Protein AF-A0A0Q7JW88-F1 (afdb_monomer)

Radius of gyration: 11.87 Å; Cα contacts (8 Å, |Δi|>4): 80; chains: 1; bounding box: 35×27×25 Å

Nearest PDB structures (foldseek):
  2oi8-assembly1_A-2  TM=3.371E-01  e=4.418E+00  Streptomyces coelicolor

Secondary structure (DSSP, 8-state):
--HHHHHHHHHHHHHS-GGG-SEEHHHHHHHHHHTT--HHHHHHHTTSPTT-EESSHHHHHHHTT-S------

Mean predicted aligned error: 5.87 Å

Foldseek 3Di:
DDPVLVVVLVLLPQQDDLVLPQDFLVSSLVSSVVSVHDPVSSVLSVQADGPDTDGGSVSSSVSSVRDDPPPPD

Structure (mmCIF, N/CA/C/O backbone):
data_AF-A0A0Q7JW88-F1
#
_entry.id   AF-A0A0Q7JW88-F1
#
loop_
_atom_site.group_PDB
_atom_site.id
_atom_site.type_symbol
_atom_site.label_atom_id
_atom_site.label_alt_id
_atom_site.label_comp_id
_atom_site.label_asym_id
_atom_site.label_entity_id
_atom_site.label_seq_id
_atom_site.pdbx_PDB_ins_code
_atom_site.Cartn_x
_atom_site.Cartn_y
_atom_site.Cartn_z
_atom_site.occupancy
_atom_site.B_iso_or_equiv
_atom_site.auth_seq_id
_atom_site.auth_comp_id
_atom_site.auth_asym_id
_atom_site.auth_atom_id
_atom_site.pdbx_PDB_model_num
ATOM 1 N N . MET A 1 1 ? 19.815 -0.878 -8.301 1.00 59.31 1 MET A N 1
ATOM 2 C CA . MET A 1 1 ? 18.377 -0.579 -8.383 1.00 59.31 1 MET A CA 1
ATOM 3 C C . MET A 1 1 ? 18.087 -0.443 -9.861 1.00 59.31 1 MET A C 1
ATOM 5 O O . MET A 1 1 ? 18.827 0.294 -10.510 1.00 59.31 1 MET A O 1
ATOM 9 N N . THR A 1 2 ? 17.145 -1.194 -10.435 1.00 67.62 2 THR A N 1
ATOM 10 C CA . THR A 1 2 ? 16.912 -1.107 -11.886 1.00 67.62 2 THR A CA 1
ATOM 11 C C . THR A 1 2 ? 16.039 0.113 -12.208 1.00 67.62 2 THR A C 1
ATOM 13 O O . THR A 1 2 ? 15.271 0.559 -11.355 1.00 67.62 2 THR A O 1
ATOM 16 N N . PRO A 1 3 ? 16.123 0.689 -13.420 1.00 69.31 3 PRO A N 1
ATOM 17 C CA . PRO A 1 3 ? 15.207 1.753 -13.836 1.00 69.31 3 PRO A CA 1
ATOM 18 C C . PRO A 1 3 ? 13.728 1.326 -13.773 1.00 69.31 3 PRO A C 1
ATOM 20 O O . PRO A 1 3 ? 12.871 2.167 -13.522 1.00 69.31 3 PRO A O 1
ATOM 23 N N . ALA A 1 4 ? 13.431 0.029 -13.916 1.00 68.19 4 ALA A N 1
ATOM 24 C CA . ALA A 1 4 ? 12.078 -0.506 -13.769 1.00 68.19 4 ALA A CA 1
ATOM 25 C C . ALA A 1 4 ? 11.559 -0.410 -12.320 1.00 68.19 4 ALA A C 1
ATOM 27 O O . ALA A 1 4 ? 10.404 -0.051 -12.115 1.00 68.19 4 ALA A O 1
ATOM 28 N N . ASP A 1 5 ? 12.414 -0.637 -11.313 1.00 68.31 5 ASP A N 1
ATOM 29 C CA . ASP A 1 5 ? 12.042 -0.465 -9.897 1.00 68.31 5 ASP A CA 1
ATOM 30 C C . ASP A 1 5 ? 11.668 0.990 -9.571 1.00 68.31 5 ASP A C 1
ATOM 32 O O . ASP A 1 5 ? 10.770 1.257 -8.771 1.00 68.31 5 ASP A O 1
ATOM 36 N N . VAL A 1 6 ? 12.367 1.950 -10.185 1.00 74.00 6 VAL A N 1
ATOM 37 C CA . VAL A 1 6 ? 12.124 3.384 -9.969 1.00 74.00 6 VAL A CA 1
ATOM 38 C C . VAL A 1 6 ? 10.795 3.811 -10.590 1.00 74.00 6 VAL A C 1
ATOM 40 O O . VAL A 1 6 ? 10.056 4.578 -9.968 1.00 74.00 6 VAL A O 1
ATOM 43 N N . GLU A 1 7 ? 10.476 3.300 -11.778 1.00 76.44 7 GLU A N 1
ATOM 44 C CA . GLU A 1 7 ? 9.206 3.555 -12.464 1.00 76.44 7 GLU A CA 1
ATOM 45 C C . GLU A 1 7 ? 8.021 3.004 -11.654 1.00 76.44 7 GLU A C 1
ATOM 47 O O . GLU A 1 7 ? 7.086 3.742 -11.350 1.00 76.44 7 GLU A O 1
ATOM 52 N N . GLU A 1 8 ? 8.101 1.752 -11.194 1.00 73.56 8 GLU A N 1
ATOM 53 C CA . GLU A 1 8 ? 7.068 1.119 -10.356 1.00 73.56 8 GLU A CA 1
ATOM 54 C C . GLU A 1 8 ? 6.846 1.881 -9.039 1.00 73.56 8 GLU A C 1
ATOM 56 O O . GLU A 1 8 ? 5.710 2.127 -8.623 1.00 73.56 8 GLU A O 1
ATOM 61 N N . ARG A 1 9 ? 7.929 2.329 -8.388 1.00 74.62 9 ARG A N 1
ATOM 62 C CA . ARG A 1 9 ? 7.827 3.147 -7.170 1.00 74.62 9 ARG A CA 1
ATOM 63 C C . ARG A 1 9 ? 7.170 4.499 -7.445 1.00 74.62 9 ARG A C 1
ATOM 65 O O . ARG A 1 9 ? 6.412 4.993 -6.613 1.00 74.62 9 ARG A O 1
ATOM 72 N N . SER A 1 10 ? 7.464 5.097 -8.596 1.00 78.69 10 SER A N 1
ATOM 73 C CA . SER A 1 10 ? 6.884 6.379 -9.009 1.00 78.69 10 SER A CA 1
ATOM 74 C C . SER A 1 10 ? 5.392 6.240 -9.307 1.00 78.69 10 SER A C 1
ATOM 76 O O . SER A 1 10 ? 4.615 7.124 -8.950 1.00 78.69 10 SER A O 1
ATOM 78 N N . GLN A 1 11 ? 4.973 5.105 -9.871 1.00 79.31 11 GLN A N 1
ATOM 79 C CA . GLN A 1 11 ? 3.558 4.778 -10.029 1.00 79.31 11 GLN A CA 1
ATOM 80 C C . GLN A 1 11 ? 2.856 4.642 -8.674 1.00 79.31 11 GLN A C 1
ATOM 82 O O . GLN A 1 11 ? 1.817 5.263 -8.480 1.00 79.31 11 GLN A O 1
ATOM 87 N N . LEU A 1 12 ? 3.438 3.934 -7.700 1.00 79.50 12 LEU A N 1
ATOM 88 C CA . LEU A 1 12 ? 2.886 3.859 -6.337 1.00 79.50 12 LEU A CA 1
ATOM 89 C C . LEU A 1 12 ? 2.762 5.239 -5.674 1.00 79.50 12 LEU A C 1
ATOM 91 O O . LEU A 1 12 ? 1.714 5.566 -5.121 1.00 79.5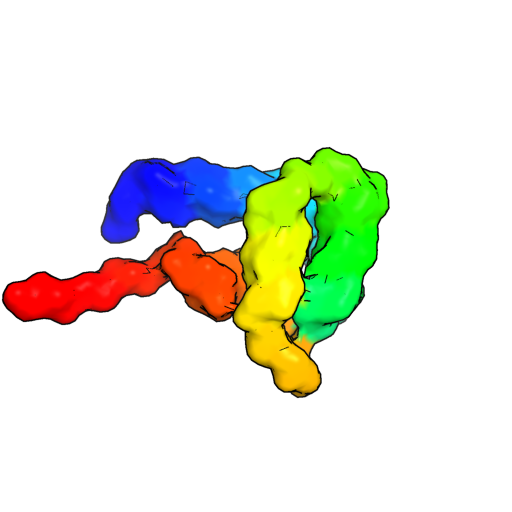0 12 LEU A O 1
ATOM 95 N N . ALA A 1 13 ? 3.800 6.072 -5.780 1.00 81.38 13 ALA A N 1
ATOM 96 C CA . ALA A 1 13 ? 3.804 7.429 -5.230 1.00 81.38 13 ALA A CA 1
ATOM 97 C C . ALA A 1 13 ? 2.764 8.353 -5.876 1.00 81.38 13 ALA A C 1
ATOM 99 O O . ALA A 1 13 ? 2.325 9.312 -5.254 1.00 81.38 13 ALA A O 1
ATOM 100 N N . ARG A 1 14 ? 2.351 8.072 -7.115 1.00 84.94 14 ARG A N 1
ATOM 101 C CA . ARG A 1 14 ? 1.322 8.854 -7.806 1.00 84.94 14 ARG A CA 1
ATOM 102 C C . ARG A 1 14 ? -0.080 8.629 -7.237 1.00 84.94 14 ARG A C 1
ATOM 104 O O . ARG A 1 14 ? -0.909 9.527 -7.343 1.00 84.94 14 ARG A O 1
ATOM 111 N N . PHE A 1 15 ? -0.348 7.451 -6.674 1.00 88.25 15 PHE A N 1
ATOM 112 C CA . PHE A 1 15 ? -1.676 7.078 -6.168 1.00 88.2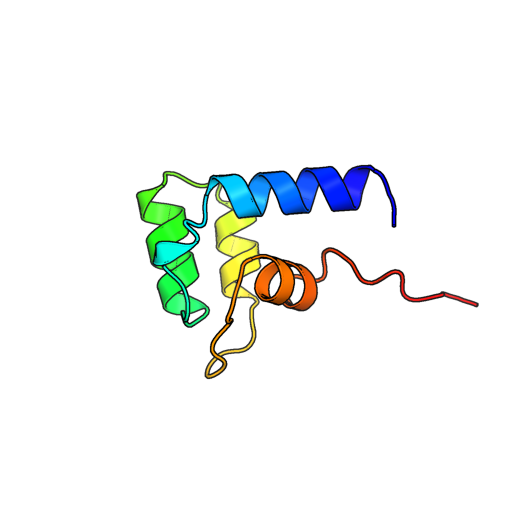5 15 PHE A CA 1
ATOM 113 C C . PHE A 1 15 ? -1.782 7.086 -4.638 1.00 88.25 15 PHE A C 1
ATOM 115 O O . PHE A 1 15 ? -2.882 6.938 -4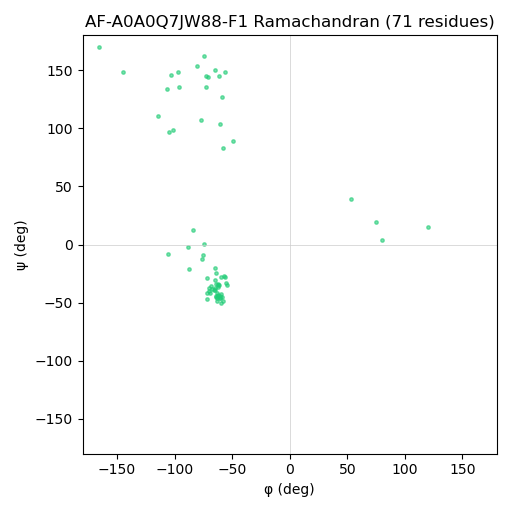.105 1.00 88.25 15 PHE A O 1
ATOM 122 N N . LEU A 1 16 ? -0.661 7.257 -3.935 1.00 87.56 16 LEU A N 1
ATOM 123 C CA . LEU A 1 16 ? -0.601 7.356 -2.481 1.00 87.56 16 LEU A CA 1
ATOM 124 C C . LEU A 1 16 ? -0.145 8.758 -2.087 1.00 87.56 16 LEU A C 1
ATOM 126 O O . LEU A 1 16 ? 1.015 9.116 -2.293 1.00 87.56 16 LEU A O 1
ATOM 130 N N . ASP A 1 17 ? -1.056 9.543 -1.515 1.00 85.56 17 ASP A N 1
ATOM 131 C CA . ASP A 1 17 ? -0.735 10.893 -1.063 1.00 85.56 17 ASP A CA 1
ATOM 132 C C . ASP A 1 17 ? 0.139 10.849 0.207 1.00 85.56 17 ASP A C 1
ATOM 134 O O . ASP A 1 17 ? -0.172 10.087 1.126 1.00 85.56 17 ASP A O 1
ATOM 138 N N . PRO A 1 18 ? 1.208 11.660 0.314 1.00 84.62 18 PRO A N 1
ATOM 139 C CA . PRO A 1 18 ? 2.039 11.723 1.515 1.00 84.62 18 PRO A CA 1
ATOM 140 C C . PRO A 1 18 ? 1.262 12.059 2.797 1.00 84.62 18 PRO A C 1
ATOM 142 O O . PRO A 1 18 ? 1.680 11.653 3.876 1.00 84.62 18 PRO A O 1
ATOM 145 N N . SER A 1 19 ? 0.142 12.784 2.696 1.00 86.69 19 SER A N 1
ATOM 146 C CA . SER A 1 19 ? -0.720 13.117 3.839 1.00 86.69 19 SER A CA 1
ATOM 147 C C . SER A 1 19 ? -1.595 11.957 4.315 1.00 86.69 19 SER A C 1
ATOM 149 O O . SER A 1 19 ? -2.153 12.034 5.406 1.00 86.69 19 SER A O 1
ATOM 151 N N . ALA A 1 20 ? -1.699 10.881 3.528 1.00 85.88 20 ALA A N 1
ATOM 152 C CA . ALA A 1 20 ? -2.384 9.661 3.939 1.00 85.88 20 ALA A CA 1
ATOM 153 C C . ALA A 1 20 ? -1.556 8.835 4.936 1.00 85.88 20 ALA A C 1
ATOM 155 O O . ALA A 1 20 ? -2.070 7.862 5.468 1.00 85.88 20 ALA A O 1
ATOM 156 N N . PHE A 1 21 ? -0.291 9.196 5.174 1.00 89.06 21 PHE A N 1
ATOM 157 C CA . PHE A 1 21 ? 0.594 8.489 6.093 1.00 89.06 21 PHE A CA 1
ATOM 158 C C . PHE A 1 21 ? 0.636 9.153 7.483 1.00 89.06 21 PHE A C 1
ATOM 160 O O . PHE A 1 21 ? 0.560 10.383 7.576 1.00 89.06 21 PHE A O 1
ATOM 167 N N . PRO A 1 22 ? 0.838 8.372 8.562 1.00 93.69 22 PRO A N 1
ATOM 168 C CA . PRO A 1 22 ? 0.975 6.911 8.584 1.00 93.69 22 PRO A CA 1
ATOM 169 C C . PRO A 1 22 ? -0.350 6.190 8.288 1.00 93.69 22 PRO A C 1
ATOM 171 O O . PRO A 1 22 ? -1.410 6.664 8.685 1.00 93.69 22 PRO A O 1
ATOM 174 N N . ALA A 1 23 ? -0.276 5.054 7.587 1.00 93.06 23 ALA A N 1
ATOM 175 C CA . ALA A 1 23 ? -1.449 4.260 7.209 1.00 93.06 23 ALA A CA 1
ATOM 176 C C . ALA A 1 23 ? -1.164 2.758 7.217 1.00 93.06 23 ALA A C 1
ATOM 178 O O . ALA A 1 23 ? -0.063 2.302 6.899 1.00 93.06 23 ALA A O 1
ATOM 179 N N . SER A 1 24 ? -2.193 1.981 7.538 1.00 93.12 24 SER A N 1
ATOM 180 C CA . SER A 1 24 ? -2.210 0.527 7.385 1.00 93.12 24 SER A CA 1
ATOM 181 C C . SER A 1 24 ? -2.371 0.101 5.921 1.00 93.12 24 SER A C 1
ATOM 183 O O . SER A 1 24 ? -2.840 0.863 5.074 1.00 93.12 24 SER A O 1
ATOM 185 N N . GLY A 1 25 ? -2.042 -1.156 5.608 1.00 91.00 25 GLY A N 1
ATOM 186 C CA . GLY A 1 25 ? -2.260 -1.712 4.264 1.00 91.00 25 GLY A CA 1
ATOM 187 C C . GLY A 1 25 ? -3.711 -1.578 3.773 1.00 91.00 25 GLY A C 1
ATOM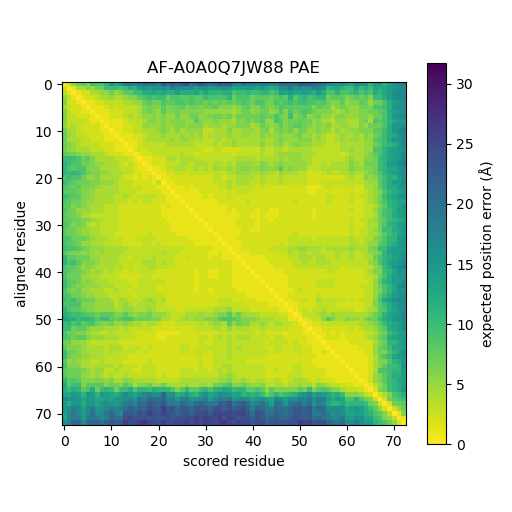 188 O O . GLY A 1 25 ? -3.942 -1.308 2.595 1.00 91.00 25 GLY A O 1
ATOM 189 N N . GLU A 1 26 ? -4.691 -1.690 4.674 1.00 92.56 26 GLU A N 1
ATOM 190 C CA . GLU A 1 26 ? -6.117 -1.526 4.360 1.00 92.56 26 GLU A CA 1
ATOM 191 C C . GLU A 1 26 ? -6.472 -0.072 4.011 1.00 92.56 26 GLU A C 1
ATOM 193 O O . GLU A 1 26 ? -7.180 0.179 3.033 1.00 92.56 26 GL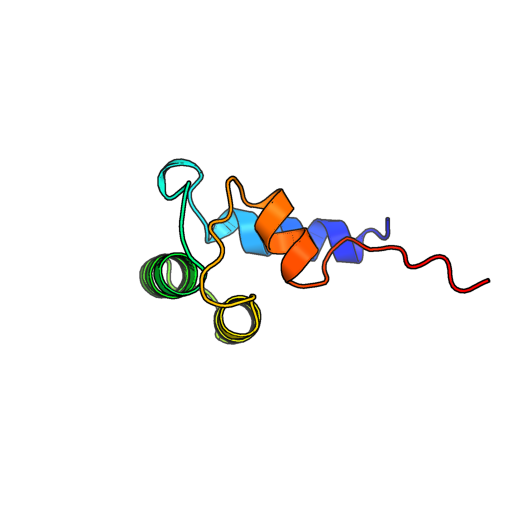U A O 1
ATOM 198 N N . GLU A 1 27 ? -5.930 0.894 4.756 1.00 93.31 27 GLU A N 1
ATOM 199 C CA . GLU A 1 27 ? -6.102 2.326 4.476 1.00 93.31 27 GLU A CA 1
ATOM 200 C C . GLU A 1 27 ? -5.441 2.728 3.155 1.00 93.31 27 GLU A C 1
ATOM 202 O O . GLU A 1 27 ? -6.025 3.477 2.371 1.00 93.31 27 GLU A O 1
ATOM 207 N N . LEU A 1 28 ? -4.267 2.169 2.850 1.00 92.50 28 LEU A N 1
ATOM 208 C CA . LEU A 1 28 ? -3.587 2.387 1.573 1.00 92.50 28 LEU A CA 1
ATOM 209 C C . LEU A 1 28 ? -4.387 1.820 0.395 1.00 92.50 28 LEU A C 1
ATOM 211 O O . LEU A 1 28 ? -4.459 2.458 -0.654 1.00 92.50 28 LEU A O 1
ATOM 215 N N . VAL A 1 29 ? -5.021 0.653 0.557 1.00 92.94 29 VAL A N 1
ATOM 216 C CA . VAL A 1 29 ? -5.932 0.088 -0.453 1.00 92.94 29 VAL A CA 1
ATOM 217 C C . VAL A 1 29 ? -7.111 1.027 -0.702 1.00 92.94 29 VAL A C 1
ATOM 219 O O . VAL A 1 29 ? -7.435 1.297 -1.860 1.00 92.94 29 VAL A O 1
ATOM 222 N N . ALA A 1 30 ? -7.730 1.553 0.357 1.00 92.75 30 ALA A N 1
ATOM 223 C CA . ALA A 1 30 ? -8.841 2.493 0.237 1.00 92.75 30 ALA A CA 1
ATOM 224 C C . ALA A 1 30 ? -8.412 3.806 -0.443 1.00 92.75 30 ALA A C 1
ATOM 226 O O . ALA A 1 30 ? -9.090 4.275 -1.358 1.00 92.75 30 ALA A O 1
ATOM 227 N N . ALA A 1 31 ? -7.259 4.363 -0.060 1.00 91.69 31 ALA A N 1
ATOM 228 C CA . ALA A 1 31 ? -6.698 5.569 -0.665 1.00 91.69 31 ALA A CA 1
ATOM 229 C C . ALA A 1 31 ? -6.366 5.364 -2.153 1.00 91.69 31 ALA A C 1
ATOM 231 O O . ALA A 1 31 ? -6.723 6.190 -2.993 1.00 91.69 31 ALA A O 1
ATOM 232 N N . ALA A 1 32 ? -5.750 4.234 -2.504 1.00 92.12 32 ALA A N 1
ATOM 233 C CA . ALA A 1 32 ? -5.444 3.893 -3.889 1.00 92.12 32 ALA A CA 1
ATOM 234 C C . ALA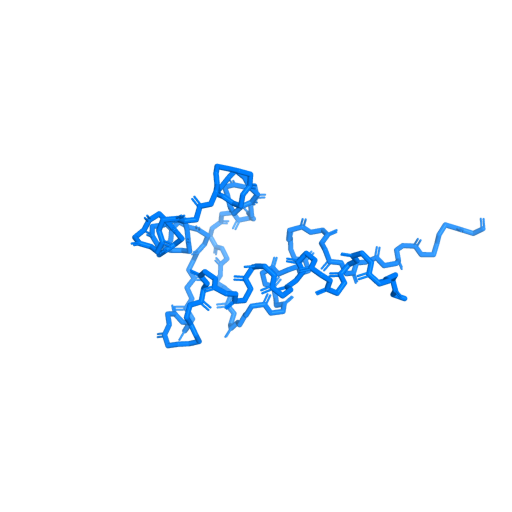 A 1 32 ? -6.722 3.754 -4.733 1.00 92.12 32 ALA A C 1
ATOM 236 O O . ALA A 1 32 ? -6.793 4.293 -5.835 1.00 92.12 32 ALA A O 1
ATOM 237 N N . GLN A 1 33 ? -7.763 3.099 -4.211 1.00 92.44 33 GLN A N 1
ATOM 238 C CA . GLN A 1 33 ? -9.058 2.999 -4.893 1.00 92.44 33 GLN A CA 1
ATOM 239 C C . GLN A 1 33 ? -9.730 4.366 -5.072 1.00 92.44 33 GLN A C 1
ATOM 241 O O . GLN A 1 33 ? -10.247 4.651 -6.153 1.00 92.44 33 GLN A O 1
ATOM 246 N N . ALA A 1 34 ? -9.681 5.229 -4.052 1.00 91.88 34 ALA A N 1
ATOM 247 C CA . ALA A 1 34 ? -10.200 6.594 -4.131 1.00 91.88 34 ALA A CA 1
ATOM 248 C C . ALA A 1 34 ? -9.479 7.424 -5.209 1.00 91.88 34 ALA A C 1
ATOM 250 O O . ALA A 1 34 ? -10.116 8.201 -5.918 1.00 91.88 34 ALA A O 1
ATOM 251 N N . ASN A 1 35 ? -8.177 7.192 -5.395 1.00 90.31 35 ASN A N 1
ATOM 252 C CA . ASN A 1 35 ? -7.360 7.802 -6.446 1.00 90.31 35 ASN A CA 1
ATOM 253 C C . ASN A 1 35 ? -7.444 7.079 -7.805 1.00 90.31 35 ASN A C 1
ATOM 255 O O . ASN A 1 35 ? -6.638 7.355 -8.695 1.00 90.31 35 ASN A O 1
ATOM 259 N N . GLN A 1 36 ? -8.404 6.161 -7.981 1.00 91.69 36 GLN A N 1
ATOM 260 C CA . GLN A 1 36 ? -8.590 5.362 -9.199 1.00 91.69 36 GLN A CA 1
ATOM 261 C C . GLN A 1 36 ? -7.317 4.617 -9.633 1.00 91.69 36 GLN A C 1
ATOM 263 O O . GLN A 1 36 ? -7.000 4.532 -10.823 1.00 91.69 36 GLN A O 1
ATOM 268 N N . ALA A 1 37 ? -6.568 4.093 -8.662 1.00 89.38 37 ALA A N 1
ATOM 269 C CA . ALA A 1 37 ? -5.377 3.311 -8.938 1.00 89.38 37 ALA A CA 1
ATOM 270 C C . ALA A 1 37 ? -5.725 2.043 -9.740 1.00 89.38 37 ALA A C 1
ATOM 272 O O . ALA A 1 37 ? -6.769 1.427 -9.503 1.00 89.38 37 ALA A O 1
ATOM 273 N N . PRO A 1 38 ? -4.838 1.608 -10.651 1.00 89.81 38 PRO A N 1
ATOM 274 C CA . PRO A 1 38 ? -4.994 0.347 -11.366 1.00 89.81 38 PRO A CA 1
ATOM 275 C C . PRO A 1 38 ? -5.123 -0.854 -10.419 1.00 89.81 38 PRO A C 1
ATOM 277 O O . PRO A 1 38 ? -4.465 -0.897 -9.376 1.00 89.81 38 PRO A O 1
ATOM 280 N N . ASP A 1 39 ? -5.867 -1.887 -10.828 1.00 88.75 39 ASP A N 1
ATOM 281 C CA . ASP A 1 39 ? -6.052 -3.113 -10.034 1.00 88.75 39 ASP A CA 1
ATOM 282 C C . ASP A 1 39 ? -4.729 -3.775 -9.633 1.00 88.75 39 ASP A C 1
ATOM 284 O O . ASP A 1 39 ? -4.617 -4.319 -8.539 1.00 88.75 39 ASP A O 1
ATOM 288 N N . VAL A 1 40 ? -3.697 -3.682 -10.480 1.00 86.25 40 VAL A N 1
ATOM 289 C CA . VAL A 1 40 ? -2.354 -4.201 -10.174 1.00 86.25 40 VAL A CA 1
ATOM 290 C C . VAL A 1 40 ? -1.721 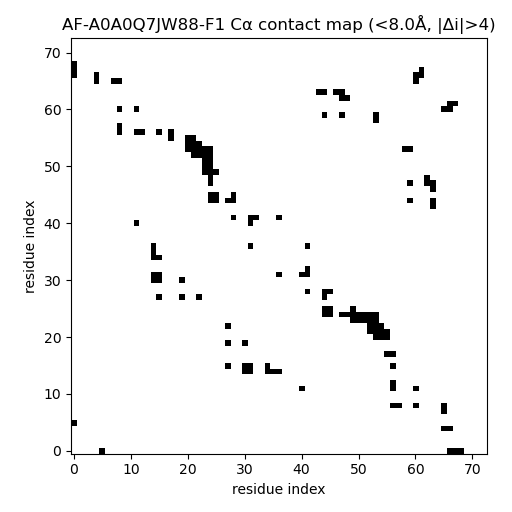-3.514 -8.959 1.00 86.25 40 VAL A C 1
ATOM 292 O O . VAL A 1 40 ? -1.042 -4.172 -8.172 1.00 86.25 40 VAL A O 1
ATOM 295 N N . VAL A 1 41 ? -1.973 -2.216 -8.762 1.00 87.75 41 VAL A N 1
ATOM 296 C CA . VAL A 1 41 ? -1.493 -1.467 -7.590 1.00 87.75 41 VAL A CA 1
ATOM 297 C C . VAL A 1 41 ? -2.276 -1.903 -6.356 1.00 87.75 41 VAL A C 1
ATOM 299 O O . VAL A 1 41 ? -1.683 -2.230 -5.331 1.00 87.75 41 VAL A O 1
ATOM 302 N N . VAL A 1 42 ? -3.604 -1.983 -6.471 1.00 91.12 42 VAL A N 1
ATOM 303 C CA . VAL A 1 42 ? -4.497 -2.399 -5.379 1.00 91.12 42 VAL A CA 1
ATOM 304 C C . VAL A 1 42 ? -4.186 -3.822 -4.908 1.00 91.12 42 VAL A C 1
ATOM 306 O O . VAL A 1 42 ? -4.077 -4.067 -3.709 1.00 91.12 42 VAL A O 1
ATOM 309 N N . ASP A 1 43 ? -4.001 -4.762 -5.834 1.00 90.31 43 ASP A N 1
ATOM 310 C CA . ASP A 1 43 ? -3.646 -6.150 -5.531 1.00 90.31 43 ASP A CA 1
ATOM 311 C C . ASP A 1 43 ? -2.290 -6.254 -4.823 1.00 90.31 43 ASP A C 1
ATOM 313 O O . ASP A 1 43 ? -2.099 -7.081 -3.930 1.00 90.31 43 ASP A O 1
ATOM 317 N N . ARG A 1 44 ? -1.350 -5.371 -5.166 1.00 88.31 44 ARG A N 1
ATOM 318 C CA . ARG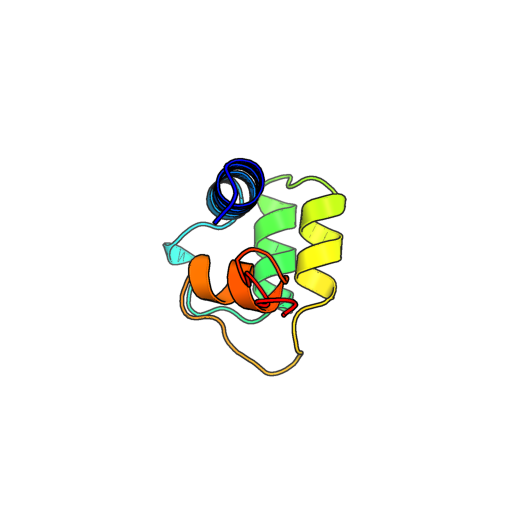 A 1 44 ? -0.046 -5.320 -4.512 1.00 88.31 44 ARG A CA 1
ATOM 319 C C . ARG A 1 44 ? -0.134 -4.771 -3.090 1.00 88.31 44 ARG A C 1
ATOM 321 O O . ARG A 1 44 ? 0.471 -5.347 -2.192 1.00 88.31 44 ARG A O 1
ATOM 328 N N . LEU A 1 45 ? -0.937 -3.729 -2.869 1.00 89.75 45 LEU A N 1
ATOM 329 C CA . LEU A 1 45 ? -1.204 -3.187 -1.531 1.00 89.75 45 LEU A CA 1
ATOM 330 C C . LEU A 1 45 ? -1.941 -4.196 -0.636 1.00 89.75 45 LEU A C 1
ATOM 332 O O . LEU A 1 45 ? -1.650 -4.292 0.550 1.00 89.75 45 LEU A O 1
ATOM 336 N N . ARG A 1 46 ? -2.828 -5.024 -1.203 1.00 90.56 46 ARG A N 1
ATOM 337 C CA . ARG A 1 46 ? -3.501 -6.118 -0.476 1.00 90.56 46 ARG A CA 1
ATOM 338 C C . ARG A 1 46 ? -2.562 -7.225 0.005 1.00 90.56 46 ARG A C 1
ATOM 340 O O . ARG A 1 46 ? -2.939 -7.984 0.890 1.00 90.56 46 ARG A O 1
ATOM 347 N N . ARG A 1 47 ? -1.371 -7.344 -0.589 1.00 89.75 47 ARG A N 1
ATOM 348 C CA . ARG A 1 47 ? -0.346 -8.326 -0.202 1.00 89.75 47 ARG A CA 1
ATOM 349 C C . ARG A 1 47 ? 0.592 -7.819 0.896 1.00 89.75 47 ARG A C 1
ATOM 351 O O . ARG A 1 47 ? 1.466 -8.572 1.321 1.00 89.75 47 ARG A O 1
ATOM 358 N N . LEU A 1 48 ? 0.427 -6.573 1.341 1.00 89.75 48 LEU A N 1
ATOM 359 C CA . LEU A 1 48 ? 1.194 -6.018 2.452 1.00 89.75 48 LEU A CA 1
ATOM 360 C C . LEU A 1 48 ? 0.877 -6.750 3.767 1.00 89.75 48 LEU A C 1
ATOM 362 O O . LEU A 1 48 ? -0.242 -7.242 3.941 1.00 89.75 48 LEU A O 1
ATOM 366 N N . PRO A 1 49 ? 1.842 -6.822 4.703 1.00 87.25 49 PRO A N 1
ATOM 367 C CA . PRO A 1 49 ? 1.612 -7.406 6.016 1.00 87.25 49 PRO A CA 1
ATOM 368 C C . PRO A 1 49 ? 0.481 -6.676 6.752 1.00 87.25 49 PRO A C 1
ATOM 370 O O . PRO A 1 49 ? 0.479 -5.454 6.894 1.00 87.25 49 PRO A O 1
ATOM 373 N N . ALA A 1 50 ? -0.501 -7.449 7.215 1.00 85.38 50 ALA A N 1
ATOM 374 C CA . ALA A 1 50 ? -1.601 -6.929 8.014 1.00 85.38 50 ALA A CA 1
ATOM 375 C C . ALA A 1 50 ? -1.122 -6.576 9.431 1.00 85.38 50 ALA A C 1
ATOM 377 O O . ALA A 1 50 ? -0.287 -7.276 10.005 1.00 85.38 50 ALA A O 1
ATOM 378 N N . GLY A 1 51 ? -1.690 -5.517 10.010 1.00 85.56 51 GLY A N 1
ATOM 379 C CA . GLY A 1 51 ? -1.354 -5.063 11.364 1.00 85.56 51 GLY A CA 1
ATOM 380 C C . GLY A 1 51 ? -0.075 -4.226 11.469 1.00 85.56 51 GLY A C 1
ATOM 381 O O . GLY A 1 51 ? 0.297 -3.847 12.578 1.00 85.56 51 GLY A O 1
ATOM 382 N N . GLU A 1 52 ? 0.570 -3.909 10.345 1.00 89.81 52 GLU A N 1
ATOM 383 C CA . GLU A 1 52 ? 1.693 -2.973 10.269 1.00 89.81 52 GLU A CA 1
ATOM 384 C C . GLU A 1 52 ? 1.231 -1.623 9.700 1.00 89.81 52 GLU A C 1
ATOM 386 O O . GLU A 1 52 ? 0.323 -1.559 8.865 1.00 89.81 52 GLU A O 1
ATOM 391 N N . GLN A 1 53 ? 1.837 -0.540 10.191 1.00 92.19 53 GLN A N 1
ATOM 392 C CA . GLN A 1 53 ? 1.638 0.806 9.664 1.00 92.19 53 GLN A CA 1
ATOM 393 C C . GLN A 1 53 ? 2.874 1.219 8.885 1.00 92.19 53 GLN A C 1
ATOM 395 O O . GLN A 1 53 ? 3.994 1.083 9.370 1.00 92.19 53 GLN A O 1
ATOM 400 N N . PHE A 1 54 ? 2.643 1.768 7.704 1.00 92.00 54 PHE A N 1
ATOM 401 C CA . PHE A 1 54 ? 3.687 2.288 6.842 1.00 92.00 54 PHE A CA 1
ATOM 402 C C . PHE A 1 54 ? 3.805 3.789 7.079 1.00 92.00 54 PHE A C 1
ATOM 404 O O . PHE A 1 54 ? 2.798 4.495 7.145 1.00 92.00 54 PHE A O 1
ATOM 411 N N . GLU A 1 55 ? 5.031 4.292 7.189 1.00 92.62 55 GLU A N 1
ATOM 412 C CA . GLU A 1 55 ? 5.277 5.716 7.466 1.00 92.62 55 GLU A CA 1
ATOM 413 C C . GLU A 1 55 ? 5.340 6.569 6.196 1.00 92.62 55 GLU A C 1
ATOM 415 O O . GLU A 1 55 ? 5.211 7.789 6.242 1.00 92.62 55 GLU A O 1
ATOM 420 N N . ASN A 1 56 ? 5.609 5.943 5.051 1.00 89.75 56 ASN A N 1
ATOM 421 C CA . ASN A 1 56 ? 5.747 6.622 3.771 1.00 89.75 56 ASN A CA 1
ATOM 422 C C . ASN A 1 56 ? 5.695 5.624 2.605 1.00 89.75 56 ASN A C 1
ATOM 424 O O . ASN A 1 56 ? 5.821 4.411 2.775 1.00 89.75 56 ASN A O 1
ATOM 428 N N . THR A 1 57 ? 5.611 6.147 1.383 1.00 87.75 57 THR A N 1
ATOM 429 C CA . THR A 1 57 ? 5.574 5.347 0.152 1.00 87.75 57 THR A CA 1
ATOM 430 C C . THR A 1 57 ? 6.809 4.461 -0.063 1.00 87.75 57 THR A C 1
ATOM 432 O O . THR A 1 57 ? 6.703 3.430 -0.722 1.00 87.75 57 THR A O 1
ATOM 435 N N . GLN A 1 58 ? 7.994 4.827 0.444 1.00 86.06 58 GLN A N 1
ATOM 436 C CA . GLN A 1 58 ? 9.190 3.983 0.285 1.00 86.06 58 GLN A CA 1
ATOM 437 C C . GLN A 1 58 ? 9.083 2.708 1.118 1.00 86.06 58 GLN A C 1
ATOM 439 O O . GLN A 1 58 ? 9.509 1.647 0.663 1.00 86.06 58 GLN A O 1
ATOM 444 N N . ASP A 1 59 ? 8.503 2.820 2.310 1.00 89.31 59 ASP A N 1
ATOM 445 C CA . ASP A 1 59 ? 8.246 1.692 3.198 1.00 89.31 59 ASP A CA 1
ATOM 446 C C . ASP A 1 59 ? 7.245 0.718 2.562 1.00 89.31 59 ASP A C 1
ATOM 448 O O . ASP A 1 59 ? 7.518 -0.476 2.426 1.00 89.31 59 ASP A O 1
ATOM 452 N N . VAL A 1 60 ? 6.167 1.269 1.992 1.00 88.81 60 VAL A N 1
ATOM 453 C CA . VAL A 1 60 ? 5.189 0.521 1.189 1.00 88.81 60 VAL A CA 1
ATOM 454 C C . VAL A 1 60 ? 5.845 -0.166 -0.006 1.00 88.81 60 VAL A C 1
ATOM 456 O O . VAL A 1 60 ? 5.615 -1.349 -0.239 1.00 88.81 60 VAL A O 1
ATOM 459 N N . ALA A 1 61 ? 6.669 0.549 -0.777 1.00 85.00 61 ALA A N 1
ATOM 460 C CA . ALA A 1 61 ? 7.344 -0.011 -1.946 1.00 85.00 61 ALA A CA 1
ATOM 461 C C . ALA A 1 61 ? 8.265 -1.177 -1.553 1.00 85.00 61 ALA A C 1
ATOM 463 O O . ALA A 1 61 ? 8.210 -2.238 -2.177 1.00 85.00 61 ALA A O 1
ATOM 464 N N . ARG A 1 62 ? 9.037 -1.025 -0.470 1.00 84.25 62 ARG A N 1
ATOM 465 C CA . ARG A 1 62 ? 9.882 -2.095 0.072 1.00 84.25 62 ARG A CA 1
ATOM 466 C C . ARG A 1 62 ? 9.047 -3.315 0.462 1.00 84.25 62 ARG A C 1
ATOM 468 O O . ARG A 1 62 ? 9.372 -4.420 0.029 1.00 84.25 62 ARG A O 1
ATOM 475 N N . ALA A 1 63 ? 7.974 -3.124 1.226 1.00 87.44 63 ALA A N 1
ATOM 476 C CA . ALA A 1 63 ? 7.091 -4.207 1.658 1.00 87.44 63 ALA A CA 1
ATOM 477 C C . ALA A 1 63 ? 6.345 -4.872 0.484 1.00 87.44 63 ALA A C 1
ATOM 479 O O . ALA A 1 63 ? 6.117 -6.079 0.485 1.00 87.44 63 ALA A O 1
ATOM 480 N N . ALA A 1 64 ? 6.055 -4.114 -0.575 1.00 82.56 64 ALA A N 1
ATOM 481 C CA . ALA A 1 64 ? 5.511 -4.602 -1.841 1.00 82.56 64 ALA A CA 1
ATOM 482 C C . ALA A 1 64 ? 6.542 -5.347 -2.721 1.00 82.56 64 ALA A C 1
ATOM 484 O O . ALA A 1 64 ? 6.209 -5.780 -3.834 1.00 82.56 64 ALA A O 1
ATOM 485 N N . GLY A 1 65 ? 7.795 -5.482 -2.276 1.00 78.56 65 GLY A N 1
ATOM 486 C CA . GLY A 1 65 ? 8.875 -6.127 -3.027 1.00 78.56 65 GLY A CA 1
ATOM 487 C C . GLY A 1 65 ? 9.427 -5.284 -4.182 1.00 78.56 65 GLY A C 1
ATOM 488 O O . GLY A 1 65 ? 10.034 -5.831 -5.097 1.00 78.56 65 GLY A O 1
ATOM 489 N N . LEU A 1 66 ? 9.194 -3.970 -4.170 1.00 70.75 66 LEU A N 1
ATOM 490 C CA . LEU A 1 66 ? 9.732 -2.996 -5.119 1.00 70.75 66 LEU A CA 1
ATOM 491 C C . LEU A 1 66 ? 10.904 -2.275 -4.449 1.00 70.75 66 LEU A C 1
ATOM 493 O O . LEU A 1 66 ? 10.716 -1.360 -3.648 1.00 70.75 66 LEU A O 1
ATOM 497 N N . GLY A 1 67 ? 12.129 -2.708 -4.746 1.00 59.22 67 GLY A N 1
ATOM 498 C CA . GLY A 1 67 ? 13.335 -2.091 -4.184 1.00 59.22 67 GLY A CA 1
ATOM 499 C C . GLY A 1 67 ? 14.230 -3.000 -3.350 1.00 59.22 67 GLY A C 1
ATOM 500 O O . GLY A 1 67 ? 15.126 -2.487 -2.680 1.00 59.22 67 GLY A O 1
ATOM 501 N N . THR A 1 68 ? 14.062 -4.321 -3.418 1.00 51.88 68 THR A N 1
ATOM 502 C CA . THR A 1 68 ? 15.117 -5.220 -2.941 1.00 51.88 68 THR A CA 1
ATOM 503 C C . THR A 1 68 ? 15.826 -5.809 -4.146 1.00 51.88 68 THR A C 1
ATOM 505 O O . THR A 1 68 ? 15.402 -6.802 -4.729 1.00 51.88 68 THR A O 1
ATOM 508 N N . GLU A 1 69 ? 16.953 -5.197 -4.500 1.00 50.00 69 GLU A N 1
ATOM 509 C CA . GLU A 1 69 ? 18.077 -5.971 -5.008 1.00 50.00 69 GLU A CA 1
ATOM 510 C C . GLU A 1 69 ? 18.440 -6.989 -3.926 1.00 50.00 69 GLU A C 1
ATOM 512 O O . GLU A 1 69 ? 19.332 -6.773 -3.104 1.00 50.00 69 GLU A O 1
ATOM 517 N N . GLU A 1 70 ? 17.729 -8.113 -3.891 1.00 45.91 70 GLU A N 1
ATOM 518 C CA . GLU A 1 70 ? 18.331 -9.321 -3.372 1.00 45.91 70 GLU A CA 1
ATOM 519 C C . GLU A 1 70 ? 19.524 -9.572 -4.283 1.00 45.91 70 GLU A C 1
ATOM 521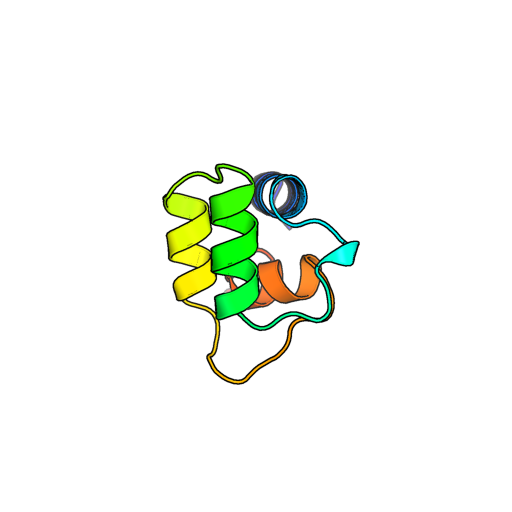 O O . GLU A 1 70 ? 19.380 -9.978 -5.437 1.00 45.91 70 GLU A O 1
ATOM 526 N N . ARG A 1 71 ? 20.714 -9.250 -3.768 1.00 48.72 71 ARG A N 1
ATOM 527 C CA . ARG A 1 71 ? 21.978 -9.797 -4.244 1.00 48.72 71 ARG A CA 1
ATOM 528 C C . ARG A 1 71 ? 21.810 -11.312 -4.323 1.00 48.72 71 ARG A C 1
ATOM 530 O O . ARG A 1 71 ? 22.076 -12.016 -3.352 1.00 48.72 71 ARG A O 1
ATOM 537 N N . ARG A 1 72 ? 21.348 -11.819 -5.461 1.00 47.44 72 ARG A N 1
ATOM 538 C CA . ARG A 1 72 ? 21.497 -13.222 -5.802 1.00 47.44 72 ARG A CA 1
ATOM 539 C C . ARG A 1 72 ? 22.953 -13.348 -6.250 1.00 47.44 72 ARG A C 1
ATOM 541 O O . ARG A 1 72 ? 23.344 -12.732 -7.237 1.00 47.44 72 ARG A O 1
ATOM 548 N N . THR A 1 73 ? 23.725 -13.978 -5.364 1.00 50.12 73 THR A N 1
ATOM 549 C CA . THR A 1 73 ? 25.163 -14.281 -5.426 1.00 50.12 73 THR A CA 1
ATOM 550 C C . THR A 1 73 ? 25.652 -14.688 -6.806 1.00 50.12 73 THR A C 1
ATOM 552 O O . THR A 1 73 ? 24.908 -15.417 -7.498 1.00 50.12 73 THR A O 1
#

Solvent-accessible surface area (backbone atoms only — not comparable to full-atom values): 4281 Å² total; per-residue (Å²): 132,56,74,65,45,55,51,55,46,51,54,52,50,73,33,48,62,78,82,63,42,70,30,35,38,68,53,48,32,52,45,21,55,74,57,66,43,54,68,72,57,42,57,42,36,68,66,33,66,79,96,45,71,35,74,44,67,66,53,48,27,45,67,60,66,44,74,67,81,72,80,76,127

Sequence (73 aa):
MTPADVEERSQLARFLDPSAFPASGEELVAAAQANQAPDVVVDRLRRLPAGEQFENTQDVARAAGLGTEERRT

pLDDT: mean 82.3, std 12.74, range [45.91, 93.69]